Protein AF-A0A9X4NM63-F1 (afdb_monomer_lite)

Secondary structure (DSSP, 8-state):
---PPPPTTHHHHHHHHHHHHHH--EEEETTEEEEPPBTTSS-SS--SB-TTT-PBTTSBPPTT-TTPBPTTT-SBGGG--------

Organism: NCBI:txid1281780

Sequence (87 aa):
MSTERLPENWREVWAQRQRLAQLIKQVSYFNVPFMRKAYGTHEHDLPEQCNDCGVQLGELHVIGCANERCPICARQFIVCGHREATA

pLDDT: mean 86.51, std 12.07, range [43.06, 97.5]

Radius of gyration: 14.54 Å; chains: 1; bounding box: 39×40×25 Å

Structure (mmCIF, N/CA/C/O backbone):
data_AF-A0A9X4NM63-F1
#
_entry.id   AF-A0A9X4NM63-F1
#
loop_
_atom_site.group_PDB
_atom_site.id
_atom_site.type_symbol
_atom_site.label_atom_id
_atom_site.label_alt_id
_atom_site.label_comp_id
_atom_site.label_asym_id
_atom_site.label_entity_id
_atom_site.label_seq_id
_atom_site.pdbx_PDB_ins_code
_atom_site.Cartn_x
_atom_site.Cartn_y
_atom_site.Cartn_z
_atom_site.occupancy
_atom_site.B_iso_or_equiv
_atom_site.auth_seq_id
_atom_site.auth_comp_id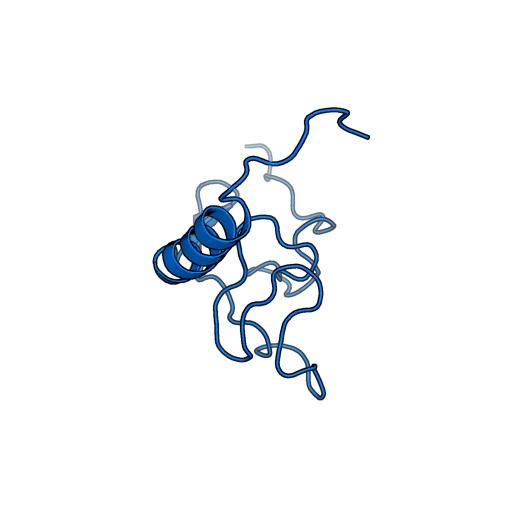
_atom_site.auth_asym_id
_atom_site.auth_atom_id
_atom_site.pdbx_PDB_model_num
ATOM 1 N N . MET A 1 1 ? -10.574 15.303 -16.279 1.00 49.28 1 MET A N 1
ATOM 2 C CA . MET A 1 1 ? -9.647 15.494 -15.141 1.00 49.28 1 MET A CA 1
ATOM 3 C C . MET A 1 1 ? -10.335 16.430 -14.164 1.00 49.28 1 MET A C 1
ATOM 5 O O . MET A 1 1 ? -10.925 17.393 -14.638 1.00 49.28 1 MET A O 1
ATOM 9 N N . SER A 1 2 ? -10.364 16.110 -12.867 1.00 68.06 2 SER A N 1
ATOM 10 C CA . SER A 1 2 ? -11.023 16.978 -11.879 1.00 68.06 2 SER A CA 1
ATOM 11 C C . SER A 1 2 ? -10.343 18.349 -11.850 1.00 68.06 2 SER A C 1
ATOM 13 O O . SER A 1 2 ? -9.117 18.426 -11.886 1.00 68.06 2 SER A O 1
ATOM 15 N N . THR A 1 3 ? -11.142 19.413 -11.822 1.00 76.31 3 THR A N 1
ATOM 16 C CA . THR A 1 3 ? -10.689 20.805 -11.691 1.00 76.31 3 THR A CA 1
ATOM 17 C C . THR A 1 3 ? -10.601 21.248 -10.231 1.00 76.31 3 THR A C 1
ATOM 19 O O . THR A 1 3 ? -10.259 22.399 -9.963 1.00 76.31 3 THR A O 1
ATOM 22 N N . GLU A 1 4 ? -10.928 20.369 -9.280 1.00 82.69 4 GLU A N 1
ATOM 23 C CA . GLU A 1 4 ? -10.785 20.678 -7.862 1.00 82.69 4 GLU A CA 1
ATOM 24 C C . GLU A 1 4 ? -9.315 20.785 -7.480 1.00 82.69 4 GLU A C 1
ATOM 26 O O . GLU A 1 4 ? -8.499 19.887 -7.707 1.00 82.69 4 GLU A O 1
ATOM 31 N N . ARG A 1 5 ? -8.988 21.916 -6.858 1.00 83.75 5 ARG A N 1
ATOM 32 C CA . ARG A 1 5 ? -7.694 22.123 -6.229 1.00 83.75 5 ARG A CA 1
ATOM 33 C C . ARG A 1 5 ? -7.568 21.151 -5.060 1.00 83.75 5 ARG A C 1
ATOM 35 O O . ARG A 1 5 ? -8.473 21.054 -4.235 1.00 83.75 5 ARG A O 1
ATOM 42 N N . LEU A 1 6 ? -6.432 20.461 -4.977 1.00 82.94 6 LEU A N 1
ATOM 43 C CA . LEU A 1 6 ? -6.111 19.656 -3.802 1.00 82.94 6 LEU A CA 1
ATOM 44 C C . LEU A 1 6 ? -6.147 20.531 -2.538 1.00 82.94 6 LEU A C 1
ATOM 46 O O . LEU A 1 6 ? -5.754 21.703 -2.603 1.00 82.94 6 LEU A O 1
ATOM 50 N N . PRO A 1 7 ? -6.583 19.979 -1.394 1.00 88.31 7 PRO A N 1
ATOM 51 C CA . PRO A 1 7 ? -6.546 20.707 -0.136 1.00 88.31 7 PRO A CA 1
ATOM 52 C C . PRO A 1 7 ? -5.102 21.088 0.216 1.00 88.31 7 PRO A C 1
ATOM 54 O O . PRO A 1 7 ? -4.155 20.394 -0.159 1.00 88.31 7 PRO A O 1
ATOM 57 N N . GLU A 1 8 ? -4.918 22.185 0.950 1.00 93.69 8 GLU A N 1
ATOM 58 C CA . GLU A 1 8 ? -3.586 22.700 1.304 1.00 93.69 8 GLU A CA 1
ATOM 59 C C . GLU A 1 8 ? -2.738 21.652 2.048 1.00 93.69 8 GLU A C 1
ATOM 61 O O . GLU A 1 8 ? -1.552 21.480 1.769 1.00 93.69 8 GLU A O 1
ATOM 66 N N . ASN A 1 9 ? -3.385 20.844 2.889 1.00 94.75 9 ASN A N 1
ATOM 67 C CA . ASN A 1 9 ? -2.781 19.764 3.662 1.00 94.75 9 ASN A CA 1
ATO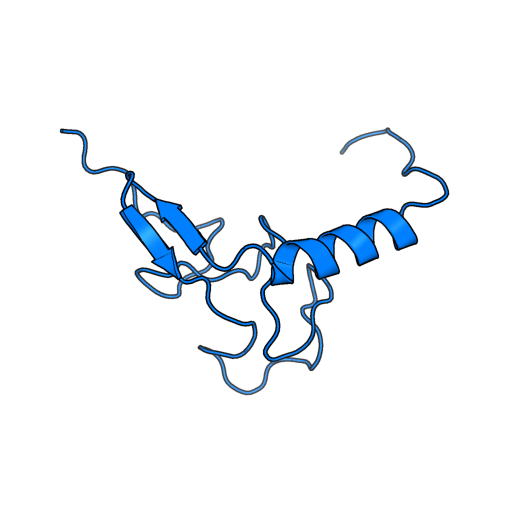M 68 C C . ASN A 1 9 ? -2.773 18.395 2.949 1.00 94.75 9 ASN A C 1
ATOM 70 O O . ASN A 1 9 ? -2.690 17.352 3.602 1.00 94.75 9 ASN A O 1
ATOM 74 N N . TRP A 1 10 ? -2.862 18.348 1.614 1.00 92.94 10 TRP A N 1
ATOM 75 C CA . TRP A 1 10 ? -2.977 17.082 0.874 1.00 92.94 10 TRP A CA 1
ATOM 76 C C . TRP A 1 10 ? -1.868 16.070 1.203 1.00 92.94 10 TRP A C 1
ATOM 78 O O . TRP A 1 10 ? -2.131 14.869 1.204 1.00 92.94 10 TRP A O 1
ATOM 88 N N . ARG A 1 11 ? -0.647 16.530 1.518 1.00 94.06 11 ARG A N 1
ATOM 89 C CA . ARG A 1 11 ? 0.482 15.661 1.899 1.00 94.06 11 ARG A CA 1
ATOM 90 C C . ARG A 1 11 ? 0.207 14.907 3.195 1.00 94.06 11 ARG A C 1
ATOM 92 O O . ARG A 1 11 ? 0.469 13.712 3.280 1.00 94.06 11 ARG A O 1
ATOM 99 N N . GLU A 1 12 ? -0.348 15.590 4.188 1.00 96.38 12 GLU A N 1
ATOM 100 C CA . GLU A 1 12 ? -0.696 15.010 5.488 1.00 96.38 12 GLU A CA 1
ATOM 101 C C . GLU A 1 12 ? -1.872 14.049 5.350 1.00 96.38 12 GLU A C 1
ATOM 103 O O . GLU A 1 12 ? -1.835 12.940 5.886 1.00 96.38 12 GLU A O 1
ATOM 108 N N . VAL A 1 13 ? -2.879 14.438 4.560 1.00 94.62 13 VAL A N 1
ATOM 109 C CA . VAL A 1 13 ? -4.016 13.578 4.212 1.00 94.62 13 VAL A CA 1
ATOM 110 C C . VAL A 1 13 ? -3.532 12.309 3.507 1.00 94.62 13 VAL A C 1
ATOM 112 O O . VAL A 1 13 ? -3.983 11.209 3.830 1.00 94.62 13 VAL A O 1
ATOM 115 N N . TRP A 1 14 ? -2.587 12.430 2.574 1.00 94.94 14 TRP A N 1
ATOM 116 C CA . TRP A 1 14 ? -2.033 11.288 1.853 1.00 94.94 14 TRP A CA 1
ATOM 117 C C . TRP A 1 14 ? -1.186 10.380 2.751 1.00 94.94 14 TRP A C 1
ATOM 119 O O . TRP A 1 14 ? -1.395 9.168 2.769 1.00 94.94 14 TRP A O 1
ATOM 129 N N . ALA A 1 15 ? -0.307 10.951 3.576 1.00 95.88 15 ALA A N 1
ATOM 130 C CA . ALA A 1 15 ? 0.458 10.194 4.565 1.00 95.88 15 ALA A CA 1
ATOM 131 C C . ALA A 1 15 ? -0.467 9.464 5.557 1.00 95.88 15 ALA A C 1
ATOM 133 O O . ALA A 1 15 ? -0.214 8.321 5.939 1.00 95.88 15 ALA A O 1
ATOM 134 N N . GLN A 1 16 ? -1.588 10.083 5.941 1.00 96.25 16 GLN A N 1
ATOM 135 C CA . GLN A 1 16 ? -2.599 9.431 6.766 1.00 96.25 16 GLN A CA 1
ATOM 136 C C . GLN A 1 16 ? -3.255 8.254 6.038 1.00 96.25 16 GLN A C 1
ATOM 138 O O . GLN A 1 16 ? -3.457 7.209 6.652 1.00 96.25 16 GLN A O 1
ATOM 143 N N . ARG A 1 17 ? -3.545 8.373 4.737 1.00 96.19 17 ARG A N 1
ATOM 144 C CA . ARG A 1 17 ? -4.060 7.253 3.930 1.00 96.19 17 ARG A CA 1
ATOM 145 C C . ARG A 1 17 ? -3.076 6.089 3.867 1.00 96.19 17 ARG A C 1
ATOM 147 O O . ARG A 1 17 ? -3.504 4.951 4.032 1.00 96.19 17 ARG A O 1
ATOM 154 N N . GLN A 1 18 ? -1.781 6.358 3.697 1.00 97.25 18 GLN A N 1
ATOM 155 C CA . GLN A 1 18 ? -0.739 5.323 3.735 1.00 97.25 18 GLN A CA 1
ATOM 156 C C . GLN A 1 18 ? -0.713 4.595 5.087 1.00 97.25 18 GLN A C 1
ATOM 158 O O . GLN A 1 18 ? -0.714 3.364 5.119 1.00 97.25 18 GLN A O 1
ATOM 163 N N . ARG A 1 19 ? -0.788 5.337 6.203 1.00 97.38 19 ARG A N 1
ATOM 164 C CA . ARG A 1 19 ? -0.867 4.756 7.556 1.00 97.38 19 ARG A CA 1
ATOM 165 C C . ARG A 1 19 ? -2.130 3.922 7.763 1.00 97.38 19 ARG A C 1
ATOM 167 O O . ARG A 1 19 ? -2.048 2.790 8.228 1.00 97.38 19 ARG A O 1
ATOM 174 N N . LEU A 1 20 ? -3.297 4.454 7.397 1.00 96.88 20 LEU A N 1
ATOM 175 C CA . LEU A 1 20 ? -4.575 3.746 7.525 1.00 96.88 20 LEU A CA 1
ATOM 176 C C . LEU A 1 20 ? -4.603 2.470 6.682 1.00 96.88 20 LEU A C 1
ATOM 178 O O . LEU A 1 20 ? -5.124 1.449 7.126 1.00 96.88 20 LEU A O 1
ATOM 182 N N . ALA A 1 21 ? -3.991 2.494 5.500 1.00 96.12 21 ALA A N 1
ATOM 183 C CA . ALA A 1 21 ? -3.887 1.319 4.652 1.00 96.12 21 ALA A CA 1
ATOM 184 C C . ALA A 1 21 ? -3.128 0.166 5.324 1.00 96.12 21 ALA A C 1
ATOM 186 O O . ALA A 1 21 ? -3.467 -0.993 5.082 1.00 96.12 21 ALA A O 1
ATOM 187 N N . GLN A 1 22 ? -2.176 0.461 6.218 1.00 97.50 22 GLN A N 1
ATOM 188 C CA . GLN A 1 22 ? -1.488 -0.570 6.995 1.00 97.50 22 GLN A CA 1
ATOM 189 C C . GLN A 1 22 ? -2.400 -1.245 8.017 1.00 97.50 22 GLN A C 1
ATOM 191 O O . GLN A 1 22 ? -2.115 -2.373 8.410 1.00 97.50 22 GLN A O 1
ATOM 196 N N . LEU A 1 23 ? -3.487 -0.607 8.448 1.00 97.12 23 LEU A N 1
ATOM 197 C CA . LEU A 1 23 ? -4.423 -1.176 9.422 1.00 97.12 23 LEU A CA 1
ATOM 198 C C . LEU A 1 23 ? -5.468 -2.083 8.757 1.00 97.12 23 LEU A C 1
ATOM 200 O O . LEU A 1 23 ? -5.960 -3.025 9.373 1.00 97.12 23 LEU A O 1
ATOM 204 N N . ILE A 1 24 ? -5.769 -1.850 7.479 1.00 94.12 24 ILE A N 1
ATOM 205 C CA . ILE A 1 24 ? -6.715 -2.656 6.705 1.00 94.12 24 ILE A CA 1
ATOM 206 C C . ILE A 1 24 ? -5.965 -3.869 6.153 1.00 94.12 24 ILE A C 1
ATOM 208 O O . ILE A 1 24 ? -5.386 -3.803 5.071 1.00 94.12 24 ILE A O 1
ATOM 212 N N . LYS A 1 25 ? -5.935 -4.975 6.908 1.00 93.81 25 LYS A N 1
ATOM 213 C CA . LYS A 1 25 ? -5.229 -6.215 6.522 1.00 93.81 25 LYS A CA 1
ATOM 214 C C . LYS A 1 25 ? -6.032 -7.127 5.595 1.00 93.81 25 LYS A C 1
ATOM 216 O O . LYS A 1 25 ? -5.449 -7.979 4.925 1.00 93.81 25 LYS A O 1
ATOM 221 N N . GLN A 1 26 ? -7.346 -6.940 5.549 1.00 91.50 26 GLN A N 1
ATOM 222 C CA . GLN A 1 26 ? -8.278 -7.807 4.841 1.00 91.50 26 GLN A CA 1
ATOM 223 C C . GLN A 1 26 ? -9.208 -6.982 3.950 1.00 91.50 26 GLN A C 1
ATOM 225 O O . GLN A 1 26 ? -9.594 -5.871 4.308 1.00 91.50 26 GLN A O 1
ATOM 230 N N . VAL A 1 27 ? -9.554 -7.533 2.792 1.00 85.88 27 VAL A N 1
ATOM 231 C CA . VAL A 1 27 ? -10.541 -6.992 1.848 1.00 85.88 27 VAL A CA 1
ATOM 232 C C . VAL A 1 27 ? -11.488 -8.108 1.447 1.00 85.88 27 VAL A C 1
ATOM 234 O O . VAL A 1 27 ? -11.064 -9.254 1.314 1.00 85.88 27 VAL A O 1
ATOM 237 N N . SER A 1 28 ? -12.762 -7.793 1.255 1.00 84.25 28 SER A N 1
ATOM 238 C CA . SER A 1 28 ? -13.756 -8.788 0.855 1.00 84.25 28 SER A CA 1
ATOM 239 C C . SER A 1 28 ? -13.993 -8.748 -0.649 1.00 84.25 28 SER A C 1
ATOM 241 O O . SER A 1 28 ? -14.266 -7.686 -1.203 1.00 84.25 28 SER A O 1
ATOM 243 N N . TYR A 1 29 ? -13.933 -9.919 -1.285 1.00 73.69 29 TYR A N 1
ATOM 244 C CA . TYR A 1 29 ? -14.332 -10.146 -2.675 1.00 73.69 29 TYR A CA 1
ATOM 245 C C . TYR A 1 29 ? -15.350 -11.281 -2.712 1.00 73.69 29 TYR A C 1
ATOM 247 O O . TYR A 1 29 ? -15.096 -12.334 -2.138 1.00 73.69 29 TYR A O 1
ATOM 255 N N . PHE A 1 30 ? -16.501 -11.083 -3.361 1.00 74.50 30 PHE A N 1
ATOM 256 C CA . PHE A 1 30 ? -17.588 -12.082 -3.420 1.00 74.50 30 PHE A CA 1
ATOM 257 C C . PHE A 1 30 ? -18.076 -12.522 -2.035 1.00 74.50 30 PHE A C 1
ATOM 259 O O . PHE A 1 30 ? -18.355 -13.695 -1.807 1.00 74.50 30 PHE A O 1
ATOM 266 N N . ASN A 1 31 ? -18.098 -11.591 -1.074 1.00 78.44 31 ASN A N 1
ATOM 267 C CA . ASN A 1 31 ? -18.337 -11.863 0.350 1.00 78.44 31 ASN A CA 1
ATOM 268 C C . ASN A 1 31 ? -17.342 -12.847 0.999 1.00 78.44 31 ASN A C 1
ATOM 270 O O . ASN A 1 31 ? -17.543 -13.269 2.136 1.00 78.44 31 ASN A O 1
ATOM 274 N N . VAL A 1 32 ? -16.237 -13.166 0.321 1.00 80.75 32 VAL A N 1
ATOM 275 C CA . VAL A 1 32 ? -15.131 -13.959 0.854 1.00 80.75 32 VAL A CA 1
ATOM 276 C C . VAL A 1 32 ? -14.003 -13.013 1.260 1.00 80.75 32 VAL A C 1
ATOM 278 O O . VAL A 1 32 ? -13.561 -12.191 0.451 1.00 80.75 32 VAL A O 1
ATOM 281 N N . PRO A 1 33 ? -13.523 -13.080 2.508 1.00 87.56 33 PRO A N 1
ATOM 282 C CA . PRO A 1 33 ? -12.575 -12.099 2.992 1.00 87.56 33 PRO A CA 1
ATOM 283 C C . PRO A 1 33 ? -11.133 -12.599 2.772 1.00 87.56 33 PRO A C 1
ATOM 285 O O . PRO A 1 33 ? -10.749 -13.684 3.202 1.00 87.56 33 PRO A O 1
ATOM 288 N N . PHE A 1 34 ? -10.306 -11.795 2.103 1.00 87.94 34 PHE A N 1
ATOM 289 C CA . PHE A 1 34 ? -8.942 -12.136 1.689 1.00 87.94 34 PHE A CA 1
ATOM 290 C C . PHE A 1 34 ? -7.889 -11.266 2.367 1.00 87.94 34 PHE A C 1
ATOM 292 O O . PHE A 1 34 ? -8.044 -10.049 2.475 1.00 87.94 34 PHE A O 1
ATOM 299 N N . MET A 1 35 ? -6.765 -11.881 2.741 1.00 91.19 35 MET A N 1
ATOM 300 C CA . MET A 1 35 ? -5.598 -11.153 3.238 1.00 91.19 35 MET A CA 1
ATOM 301 C C . MET A 1 35 ? -4.933 -10.376 2.107 1.00 91.19 35 MET A C 1
ATOM 303 O O . MET A 1 35 ? -4.602 -10.934 1.057 1.00 91.19 35 MET A O 1
ATOM 307 N N . ARG A 1 36 ? -4.708 -9.087 2.342 1.00 91.00 36 ARG A N 1
ATOM 308 C CA . ARG A 1 36 ? -3.986 -8.231 1.403 1.00 91.00 36 ARG A CA 1
ATOM 309 C C . ARG A 1 36 ? -2.515 -8.620 1.357 1.00 91.00 36 ARG A C 1
ATOM 311 O O . ARG A 1 36 ? -1.951 -9.116 2.333 1.00 91.00 36 ARG A O 1
ATOM 318 N N . LYS A 1 37 ? -1.895 -8.387 0.205 1.00 91.12 37 LYS A N 1
ATOM 319 C CA . LYS A 1 37 ? -0.485 -8.688 -0.042 1.00 91.12 37 LYS A CA 1
ATOM 320 C C . LYS A 1 37 ? 0.336 -7.411 0.061 1.00 91.12 37 LYS A C 1
ATOM 322 O O . LYS A 1 37 ? -0.077 -6.366 -0.437 1.00 91.12 37 LYS A O 1
ATOM 327 N N . ALA A 1 38 ? 1.481 -7.513 0.724 1.00 93.81 38 ALA A N 1
ATOM 328 C CA . ALA A 1 38 ? 2.430 -6.419 0.819 1.00 93.81 38 ALA A CA 1
ATOM 329 C C . ALA A 1 38 ? 3.098 -6.155 -0.533 1.00 93.81 38 ALA A C 1
ATOM 331 O O . ALA A 1 38 ? 3.302 -7.077 -1.335 1.00 93.81 38 ALA A O 1
ATOM 332 N N . TYR A 1 39 ? 3.473 -4.903 -0.758 1.00 94.88 39 TYR A N 1
ATOM 333 C CA . TYR A 1 39 ? 4.275 -4.502 -1.900 1.00 94.88 39 TYR A CA 1
ATOM 334 C C . TYR A 1 39 ? 5.600 -5.277 -1.900 1.00 94.88 39 TYR A C 1
ATOM 336 O O . TYR A 1 39 ? 6.233 -5.426 -0.855 1.00 94.88 39 TYR A O 1
ATOM 344 N N . GLY A 1 40 ? 5.993 -5.828 -3.050 1.00 91.69 40 GLY A N 1
ATOM 345 C CA . GLY A 1 40 ? 7.184 -6.681 -3.158 1.00 91.69 40 GLY A CA 1
ATOM 346 C C . GLY A 1 40 ? 6.962 -8.182 -2.947 1.00 91.69 40 GLY A C 1
ATOM 347 O O . GLY A 1 40 ? 7.875 -8.961 -3.177 1.00 91.69 40 GLY A O 1
ATOM 348 N N . THR A 1 41 ? 5.766 -8.639 -2.555 1.00 90.06 41 THR A N 1
ATOM 349 C CA . THR A 1 41 ? 5.560 -10.074 -2.237 1.00 90.06 41 THR A CA 1
ATOM 350 C C . THR A 1 41 ? 5.645 -11.003 -3.461 1.00 90.06 41 THR A C 1
ATOM 352 O O . THR A 1 41 ? 5.939 -12.186 -3.316 1.00 90.06 41 THR A O 1
ATOM 355 N N . HIS A 1 42 ? 5.335 -10.503 -4.659 1.00 79.44 42 HIS A N 1
ATOM 356 C CA . HIS A 1 42 ? 5.140 -11.327 -5.865 1.00 79.44 42 HIS A CA 1
ATOM 357 C C . HIS A 1 42 ? 6.100 -11.000 -7.012 1.00 79.44 42 HIS A C 1
ATOM 359 O O . HIS A 1 42 ? 6.035 -11.632 -8.062 1.00 79.44 42 HIS A O 1
ATOM 365 N N . GLU A 1 43 ? 6.956 -10.003 -6.829 1.00 81.62 43 GLU A N 1
ATOM 366 C CA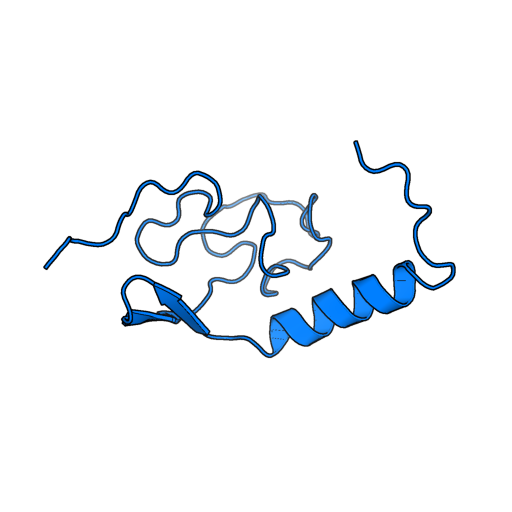 . GLU A 1 43 ? 7.822 -9.453 -7.863 1.00 81.62 43 GLU A CA 1
ATOM 367 C C . GLU A 1 43 ? 9.203 -9.237 -7.258 1.00 81.62 43 GLU A C 1
ATOM 369 O O . GLU A 1 43 ? 9.328 -8.747 -6.135 1.00 81.62 43 GLU A O 1
ATOM 374 N N . HIS A 1 44 ? 10.228 -9.612 -8.012 1.00 78.69 44 HIS A N 1
ATOM 375 C CA . HIS A 1 44 ? 11.615 -9.325 -7.680 1.00 78.69 44 HIS A CA 1
ATOM 376 C C . HIS A 1 44 ? 12.030 -8.018 -8.373 1.00 78.69 44 HIS A C 1
ATOM 378 O O . HIS A 1 44 ? 11.416 -7.631 -9.366 1.00 78.69 44 HIS A O 1
ATOM 384 N N . ASP A 1 45 ? 13.040 -7.332 -7.838 1.00 88.56 45 ASP A N 1
ATOM 385 C CA . ASP A 1 45 ? 13.619 -6.109 -8.422 1.00 88.56 45 ASP A CA 1
ATOM 386 C C . ASP A 1 45 ? 12.655 -4.915 -8.552 1.00 88.56 45 ASP A C 1
ATOM 388 O O . ASP A 1 45 ? 12.678 -4.152 -9.520 1.00 88.56 45 ASP A O 1
ATOM 392 N N . LEU A 1 46 ? 11.802 -4.725 -7.545 1.00 89.56 46 LEU A N 1
ATOM 393 C CA . LEU A 1 46 ? 10.949 -3.545 -7.432 1.00 89.56 46 LEU A CA 1
ATOM 394 C C . LEU A 1 46 ? 11.679 -2.365 -6.762 1.00 89.56 46 LEU A C 1
ATOM 396 O O . LEU A 1 46 ? 12.517 -2.584 -5.885 1.00 89.56 46 LEU A O 1
ATOM 400 N N . PRO A 1 47 ? 11.329 -1.109 -7.103 1.00 94.12 47 PRO A N 1
ATOM 401 C CA . PRO A 1 47 ? 11.803 0.059 -6.366 1.00 94.12 47 PRO A CA 1
ATOM 402 C C . PRO A 1 47 ? 11.413 -0.003 -4.884 1.00 94.12 47 PRO A C 1
ATOM 404 O O . PRO A 1 47 ? 10.352 -0.540 -4.554 1.00 94.12 47 PRO A O 1
ATOM 407 N N . GLU A 1 48 ? 12.208 0.635 -4.016 1.00 94.62 48 GLU A N 1
ATOM 408 C CA . GLU A 1 48 ? 11.939 0.723 -2.568 1.00 94.62 48 GLU A CA 1
ATOM 409 C C . GLU A 1 48 ? 10.543 1.272 -2.254 1.00 94.62 48 GLU A C 1
ATOM 411 O O . GLU A 1 48 ? 9.917 0.847 -1.287 1.00 94.62 48 GLU A O 1
ATOM 416 N N . GLN A 1 49 ? 10.036 2.171 -3.103 1.00 96.62 49 GLN A N 1
ATOM 417 C CA . GLN A 1 49 ? 8.720 2.786 -2.971 1.00 96.62 49 GLN A CA 1
ATOM 418 C C . GLN A 1 49 ? 7.833 2.470 -4.167 1.00 96.62 49 GLN A C 1
ATOM 420 O O . GLN A 1 49 ? 8.265 2.490 -5.318 1.00 96.62 49 GLN A O 1
ATOM 425 N N . CYS A 1 50 ? 6.552 2.229 -3.905 1.00 95.50 50 CYS A N 1
ATOM 426 C CA . CYS A 1 50 ? 5.569 2.079 -4.965 1.00 95.50 50 CYS A CA 1
ATOM 427 C C . CYS A 1 50 ? 5.402 3.402 -5.729 1.00 95.50 50 CYS A C 1
ATOM 429 O O . CYS A 1 50 ? 5.007 4.407 -5.143 1.00 95.50 50 CYS A O 1
ATOM 431 N N . ASN A 1 51 ? 5.602 3.377 -7.049 1.00 93.62 51 ASN A N 1
ATOM 432 C CA . ASN A 1 51 ? 5.499 4.563 -7.913 1.00 93.6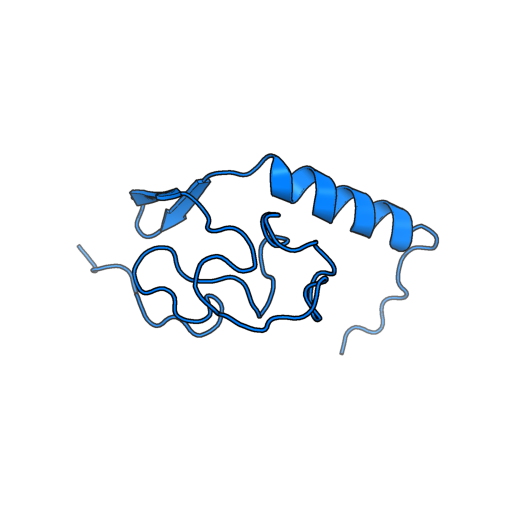2 51 ASN A CA 1
ATOM 433 C C . ASN A 1 51 ? 4.102 5.206 -7.966 1.00 93.62 51 ASN A C 1
ATOM 435 O O . ASN A 1 51 ? 3.976 6.341 -8.410 1.00 93.62 51 ASN A O 1
ATOM 439 N N . ASP A 1 52 ? 3.062 4.478 -7.555 1.00 94.31 52 ASP A N 1
ATOM 440 C CA . ASP A 1 52 ? 1.689 4.987 -7.536 1.00 94.31 52 ASP A CA 1
ATOM 441 C C . ASP A 1 52 ? 1.325 5.533 -6.151 1.00 94.31 52 ASP A C 1
ATOM 443 O O . ASP A 1 52 ? 1.060 6.722 -5.986 1.00 94.31 52 ASP A O 1
ATOM 447 N N . CYS A 1 53 ? 1.367 4.681 -5.119 1.00 95.69 53 CYS A N 1
ATOM 448 C CA . CYS A 1 53 ? 0.882 5.071 -3.796 1.00 95.69 53 CYS A CA 1
ATOM 449 C C . CYS A 1 53 ? 1.961 5.507 -2.792 1.00 95.69 53 CYS A C 1
ATOM 451 O O . CYS A 1 53 ? 1.616 6.008 -1.718 1.00 95.69 53 CYS A O 1
ATOM 453 N N . GLY A 1 54 ? 3.245 5.324 -3.111 1.00 96.19 54 GLY A N 1
ATOM 454 C CA . GLY A 1 54 ? 4.383 5.767 -2.296 1.00 96.19 54 GLY A CA 1
ATOM 455 C C . GLY A 1 54 ? 4.648 4.967 -1.015 1.00 96.19 54 GLY A C 1
ATOM 456 O O . GLY A 1 54 ? 5.357 5.461 -0.147 1.00 96.19 54 GLY A O 1
ATOM 457 N N . VAL A 1 55 ? 4.067 3.772 -0.860 1.00 96.88 55 VAL A N 1
ATOM 458 C CA . VAL A 1 55 ? 4.367 2.877 0.280 1.00 96.88 55 VAL A CA 1
ATOM 459 C C . VAL A 1 55 ? 5.689 2.146 0.057 1.00 96.88 55 VAL A C 1
ATOM 461 O O . VAL A 1 55 ? 6.075 1.933 -1.095 1.00 96.88 55 VAL A O 1
ATOM 464 N N . GLN A 1 56 ? 6.351 1.747 1.137 1.00 96.94 56 GLN A N 1
ATOM 465 C CA . GLN A 1 56 ? 7.632 1.044 1.093 1.00 96.94 56 GLN A CA 1
ATOM 466 C C . GLN A 1 56 ? 7.465 -0.446 0.756 1.00 96.94 56 GLN A C 1
ATOM 468 O O . GLN A 1 56 ? 6.389 -1.031 0.923 1.00 96.94 56 GLN A O 1
ATOM 473 N N . LEU A 1 57 ? 8.543 -1.092 0.308 1.00 95.56 57 LEU A N 1
ATOM 474 C CA . LEU A 1 57 ? 8.611 -2.552 0.201 1.00 95.56 57 LEU A CA 1
ATOM 475 C C . LEU A 1 57 ? 8.242 -3.206 1.542 1.00 95.56 57 LEU A C 1
ATOM 477 O O . LEU A 1 57 ? 8.731 -2.818 2.600 1.00 95.56 57 LEU A O 1
ATOM 481 N N . GLY A 1 58 ? 7.359 -4.203 1.493 1.00 94.69 58 GLY A N 1
ATOM 482 C CA . GLY A 1 58 ? 6.818 -4.870 2.679 1.00 94.69 58 GLY A CA 1
ATOM 483 C C . GLY A 1 58 ? 5.576 -4.206 3.291 1.00 94.69 58 GLY A C 1
ATOM 484 O O . GLY A 1 58 ? 4.902 -4.838 4.107 1.00 94.69 58 GLY A O 1
ATOM 485 N N . GLU A 1 59 ? 5.202 -2.994 2.875 1.00 96.81 59 GLU A N 1
ATOM 486 C CA . GLU A 1 59 ? 3.971 -2.334 3.323 1.00 96.81 59 GLU A CA 1
ATOM 487 C C . GLU A 1 59 ? 2.765 -2.691 2.444 1.00 96.81 59 GLU A C 1
ATOM 489 O O . GLU A 1 59 ? 2.883 -3.068 1.277 1.00 96.81 59 GLU A O 1
ATOM 494 N N . LEU A 1 60 ? 1.559 -2.564 2.995 1.00 96.12 60 LEU A N 1
ATOM 495 C CA . LEU A 1 60 ? 0.326 -2.694 2.223 1.00 96.12 60 LEU A CA 1
ATOM 496 C C . LEU A 1 60 ? 0.099 -1.439 1.379 1.00 96.12 60 LEU A C 1
ATOM 498 O O . LEU A 1 60 ? 0.225 -0.322 1.871 1.00 96.12 60 LEU A O 1
ATOM 502 N N . HIS A 1 61 ? -0.303 -1.612 0.123 1.00 95.56 61 HIS A N 1
ATOM 503 C CA . HIS A 1 61 ? -0.670 -0.492 -0.746 1.00 95.56 61 HIS A CA 1
ATOM 504 C C . HIS A 1 61 ? -1.800 0.363 -0.155 1.00 95.56 61 HIS A C 1
ATOM 506 O O . HIS A 1 61 ? -2.587 -0.116 0.657 1.00 95.56 61 HIS A O 1
ATOM 512 N N . VAL A 1 62 ? -1.948 1.618 -0.588 1.00 95.56 62 VAL A N 1
ATOM 513 C CA . VAL A 1 62 ? -3.205 2.355 -0.359 1.00 95.56 62 VAL A CA 1
ATOM 514 C C . VAL A 1 62 ? -4.318 1.658 -1.147 1.00 95.56 62 VAL A C 1
ATOM 516 O O . VAL A 1 62 ? -4.088 1.249 -2.282 1.00 95.56 62 VAL A O 1
ATOM 519 N N . ILE A 1 63 ? -5.504 1.492 -0.552 1.00 89.88 63 ILE A N 1
ATOM 520 C CA . ILE A 1 63 ? -6.652 0.873 -1.237 1.00 89.88 63 ILE A CA 1
ATOM 521 C C . ILE A 1 63 ? -6.941 1.638 -2.532 1.00 89.88 63 ILE A C 1
ATOM 523 O O . ILE A 1 63 ? -7.112 2.858 -2.504 1.00 89.88 63 ILE A O 1
ATOM 527 N N . GLY A 1 64 ? -6.993 0.912 -3.650 1.00 86.75 64 GLY A N 1
ATOM 528 C CA . GLY A 1 64 ? -7.185 1.494 -4.981 1.00 86.75 64 GLY A CA 1
ATOM 529 C C . GLY A 1 64 ? -5.889 1.869 -5.708 1.00 86.75 64 GLY A C 1
ATOM 530 O O . GLY A 1 6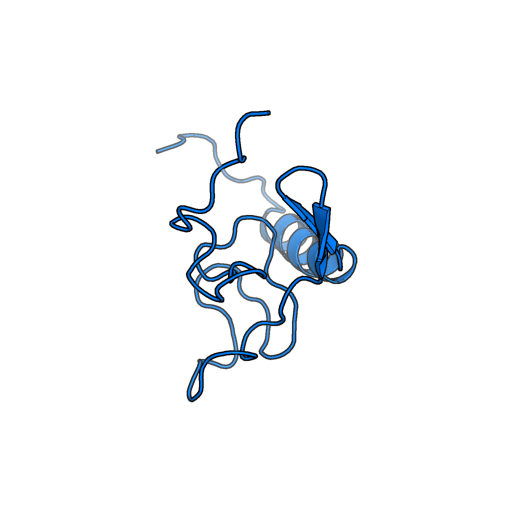4 ? -5.962 2.428 -6.798 1.00 86.75 64 GLY A O 1
ATOM 531 N N . CYS A 1 65 ? -4.721 1.548 -5.143 1.00 93.44 65 CYS A N 1
ATOM 532 C CA . CYS A 1 65 ? -3.438 1.640 -5.838 1.00 93.44 65 CYS A CA 1
ATOM 533 C C . CYS A 1 65 ? -3.441 0.791 -7.119 1.00 93.44 65 CYS A C 1
ATOM 535 O O . CYS A 1 65 ? -3.824 -0.383 -7.100 1.00 93.44 65 CYS A O 1
ATOM 537 N N . ALA A 1 66 ? -2.938 1.350 -8.217 1.00 90.06 66 ALA A N 1
ATOM 538 C CA . ALA A 1 66 ? -2.857 0.689 -9.518 1.00 90.06 66 ALA A CA 1
ATOM 539 C C . ALA A 1 66 ? -1.935 -0.545 -9.510 1.00 90.06 66 ALA A C 1
ATOM 541 O O . ALA A 1 66 ? -2.121 -1.469 -10.303 1.00 90.06 66 ALA A O 1
ATOM 542 N N . ASN A 1 67 ? -0.969 -0.584 -8.588 1.00 90.62 67 ASN A N 1
ATOM 543 C CA . ASN A 1 67 ? -0.038 -1.702 -8.423 1.00 90.62 67 ASN A CA 1
ATOM 544 C C . ASN A 1 67 ? -0.483 -2.728 -7.369 1.00 90.62 67 ASN A C 1
ATOM 546 O O . ASN A 1 67 ? 0.195 -3.741 -7.191 1.00 90.62 67 ASN A O 1
ATOM 550 N N . GLU A 1 68 ? -1.604 -2.508 -6.671 1.00 90.00 68 GLU A N 1
ATOM 551 C CA . GLU A 1 68 ? -2.119 -3.493 -5.716 1.00 90.00 68 GLU A CA 1
ATOM 552 C C . GLU A 1 68 ? -2.413 -4.821 -6.430 1.00 90.00 68 GLU A C 1
ATOM 554 O O . GLU A 1 68 ? -2.910 -4.836 -7.557 1.00 90.00 68 GLU A O 1
ATOM 559 N N . ARG A 1 69 ? -2.083 -5.957 -5.803 1.00 87.19 69 ARG A N 1
ATOM 560 C CA . ARG A 1 69 ? -2.250 -7.288 -6.405 1.00 87.19 69 ARG A CA 1
ATOM 561 C C . ARG A 1 69 ? -3.485 -7.999 -5.861 1.00 87.19 69 ARG A C 1
ATOM 563 O O . ARG A 1 69 ? -3.744 -8.002 -4.659 1.00 87.19 69 ARG A O 1
ATOM 570 N N . CYS A 1 70 ? -4.229 -8.649 -6.753 1.00 84.94 70 CYS A N 1
ATOM 571 C CA . CYS A 1 70 ? -5.371 -9.478 -6.396 1.00 84.94 70 CYS A CA 1
ATOM 572 C C . CYS A 1 70 ? -4.919 -10.642 -5.498 1.00 84.94 70 CYS A C 1
ATOM 574 O O . CYS A 1 70 ? -4.035 -11.400 -5.902 1.00 84.94 70 CYS A O 1
ATOM 576 N N . PRO A 1 71 ? -5.547 -10.858 -4.331 1.00 80.69 71 PRO A N 1
ATOM 577 C CA . PRO A 1 71 ? -5.149 -11.936 -3.428 1.00 80.69 71 PRO A CA 1
ATOM 578 C C . PRO A 1 71 ? -5.474 -13.342 -3.962 1.00 80.69 71 PRO A C 1
ATOM 580 O O . PRO A 1 71 ? -4.986 -14.317 -3.401 1.00 80.69 71 PRO A O 1
ATOM 583 N N . ILE A 1 72 ? -6.265 -13.451 -5.038 1.00 82.75 72 ILE A N 1
ATOM 584 C CA . ILE A 1 72 ? -6.647 -14.725 -5.665 1.00 82.75 72 ILE A CA 1
ATOM 585 C C . ILE A 1 72 ? -5.618 -15.161 -6.723 1.00 82.75 72 ILE A C 1
ATOM 587 O O . ILE A 1 72 ? -5.184 -16.305 -6.713 1.00 82.75 72 ILE A O 1
ATOM 591 N N . CYS A 1 73 ? -5.217 -14.269 -7.641 1.00 85.62 73 CYS A N 1
ATOM 592 C CA . CYS A 1 73 ? -4.335 -14.618 -8.774 1.00 85.62 73 CYS A CA 1
ATOM 593 C C . CYS A 1 73 ? -3.053 -13.786 -8.894 1.00 85.62 73 CYS A C 1
ATOM 595 O O . CYS A 1 73 ? -2.350 -13.917 -9.893 1.00 85.62 73 CYS A O 1
ATOM 597 N N . ALA A 1 74 ? -2.773 -12.884 -7.951 1.00 85.38 74 ALA A N 1
ATOM 598 C CA . ALA A 1 74 ? -1.618 -11.979 -7.953 1.00 85.38 74 ALA A CA 1
ATOM 599 C C . ALA A 1 74 ? -1.492 -11.026 -9.168 1.00 85.38 74 ALA A C 1
ATOM 601 O O . ALA A 1 74 ? -0.523 -10.273 -9.275 1.00 85.38 74 ALA A O 1
ATOM 602 N N . ARG A 1 75 ? -2.477 -10.977 -10.078 1.00 86.50 75 ARG A N 1
ATOM 603 C CA . ARG A 1 75 ? -2.545 -9.945 -11.132 1.00 86.50 75 ARG A CA 1
ATOM 604 C C . ARG A 1 75 ? -2.856 -8.573 -10.532 1.00 86.50 75 ARG A C 1
ATOM 606 O O . ARG A 1 75 ?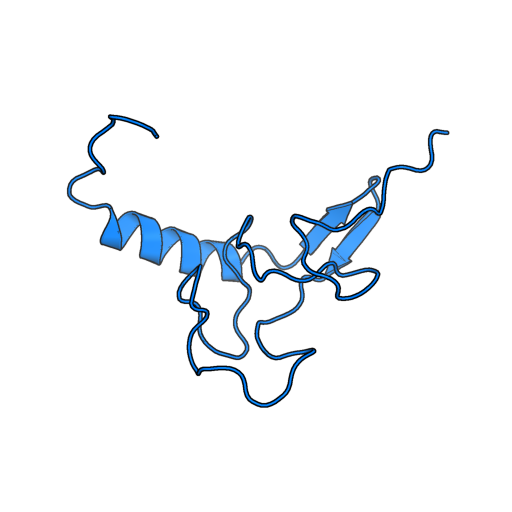 -3.345 -8.492 -9.407 1.00 86.50 75 ARG A O 1
ATOM 613 N N . GLN A 1 76 ? -2.584 -7.504 -11.281 1.00 85.00 76 GLN A N 1
ATOM 614 C CA . GLN A 1 76 ? -2.965 -6.147 -10.879 1.00 85.00 76 GLN A CA 1
ATOM 615 C C . GLN A 1 76 ? -4.462 -6.087 -10.573 1.00 85.00 76 GLN A C 1
ATOM 617 O O . GLN A 1 76 ? -5.288 -6.580 -11.342 1.00 85.00 76 GLN A O 1
ATOM 622 N N . PHE A 1 77 ? -4.792 -5.505 -9.428 1.00 82.56 77 PHE A N 1
ATOM 623 C CA . PHE A 1 77 ? -6.120 -5.542 -8.847 1.00 82.56 77 PHE A CA 1
ATOM 624 C C . PHE A 1 77 ? -7.134 -4.785 -9.709 1.00 82.56 77 PHE A C 1
ATOM 626 O O . PHE A 1 77 ? -8.186 -5.329 -10.031 1.00 82.56 77 PHE A O 1
ATOM 633 N N . ILE A 1 78 ? -6.773 -3.589 -10.179 1.00 79.56 78 ILE A N 1
ATOM 634 C CA . ILE A 1 78 ? -7.644 -2.718 -10.983 1.00 79.56 78 ILE A CA 1
ATOM 635 C C . ILE A 1 78 ? -8.053 -3.319 -12.342 1.00 79.56 78 ILE A C 1
ATOM 637 O O . ILE A 1 78 ? -9.101 -2.973 -12.878 1.00 79.56 78 ILE A O 1
ATOM 641 N N . VAL A 1 79 ? -7.262 -4.249 -12.884 1.00 79.75 79 VAL A N 1
ATOM 642 C CA . VAL A 1 79 ? -7.558 -4.973 -14.138 1.00 79.75 79 VAL A CA 1
ATOM 643 C C . VAL A 1 79 ? -7.904 -6.446 -13.902 1.00 79.75 79 VAL A C 1
ATOM 645 O O . VAL A 1 79 ? -7.986 -7.237 -14.844 1.00 79.75 79 VAL A O 1
ATOM 648 N N . CYS A 1 80 ? -8.077 -6.855 -12.644 1.00 78.62 80 CYS A N 1
ATOM 649 C CA . CYS A 1 80 ? -8.373 -8.236 -12.310 1.00 78.62 80 CYS A CA 1
ATOM 650 C C . CYS A 1 80 ? -9.804 -8.590 -12.737 1.00 78.62 80 CYS A C 1
ATOM 652 O O . CYS A 1 80 ? -10.770 -7.956 -12.327 1.00 78.62 80 CYS A O 1
ATOM 654 N N . GLY A 1 81 ? -9.935 -9.623 -13.573 1.00 70.88 81 GLY A N 1
ATOM 655 C CA . GLY A 1 81 ? -11.205 -10.053 -14.161 1.00 70.88 81 GLY A CA 1
ATOM 656 C C . GLY A 1 81 ? -11.980 -11.091 -13.350 1.00 70.88 81 GLY A C 1
ATOM 657 O O . GLY A 1 81 ? -12.945 -11.639 -13.879 1.00 70.88 81 GLY A O 1
ATOM 658 N N . HIS A 1 82 ? -11.575 -11.401 -12.112 1.00 72.88 82 HIS A N 1
ATOM 659 C CA . HIS A 1 82 ? -12.425 -12.214 -11.244 1.00 72.88 82 HIS A CA 1
ATOM 660 C C . HIS A 1 82 ? -13.713 -11.432 -10.989 1.00 72.88 82 HIS A C 1
ATOM 662 O O . HIS A 1 82 ? -13.679 -10.319 -10.468 1.00 72.88 82 HIS A O 1
ATOM 668 N N . ARG A 1 83 ? -14.841 -12.011 -11.387 1.00 62.31 83 ARG A N 1
ATOM 669 C CA . ARG A 1 83 ? -16.185 -11.472 -11.173 1.00 62.31 83 ARG A CA 1
ATOM 670 C C . ARG A 1 83 ? -16.936 -12.403 -10.241 1.00 62.31 83 ARG A C 1
ATOM 672 O O . ARG A 1 83 ? -16.542 -13.561 -10.097 1.00 62.31 83 ARG A O 1
ATOM 679 N N . GLU A 1 84 ? -17.988 -11.884 -9.614 1.00 54.91 84 GLU A N 1
ATOM 680 C CA . GLU A 1 84 ? -18.823 -12.701 -8.742 1.00 54.91 84 GLU A CA 1
ATOM 681 C C . GLU A 1 84 ? -19.329 -13.878 -9.571 1.00 54.91 84 GLU A C 1
ATOM 683 O O . GLU A 1 84 ? -19.782 -13.690 -10.703 1.00 54.91 84 GLU A O 1
ATOM 688 N N . ALA A 1 85 ? -19.217 -15.094 -9.038 1.00 50.81 85 ALA A N 1
ATOM 689 C CA . ALA A 1 85 ? -20.065 -16.158 -9.532 1.00 50.81 85 ALA A CA 1
ATOM 690 C C . ALA A 1 85 ? -21.485 -15.724 -9.164 1.00 50.81 85 ALA A C 1
ATOM 692 O O . ALA A 1 85 ? -21.822 -15.679 -7.982 1.00 50.81 85 ALA A O 1
ATOM 693 N N . THR A 1 86 ? -22.273 -15.305 -10.153 1.00 45.91 86 THR A N 1
ATOM 694 C CA . THR A 1 86 ? -23.710 -15.102 -9.968 1.00 45.91 86 THR A CA 1
ATOM 695 C C . THR A 1 86 ? -24.282 -16.402 -9.424 1.00 45.91 86 THR A C 1
ATOM 697 O O . THR A 1 86 ? -24.194 -17.430 -10.100 1.00 45.91 86 THR A O 1
ATOM 700 N N . ALA A 1 87 ? -24.773 -16.344 -8.187 1.00 43.06 87 ALA A N 1
ATOM 701 C CA . ALA A 1 87 ? -25.640 -17.361 -7.613 1.00 43.06 87 ALA A CA 1
ATOM 702 C C . ALA A 1 87 ? -26.979 -17.388 -8.357 1.00 43.06 87 ALA A C 1
ATOM 704 O O . ALA A 1 87 ? -27.428 -16.298 -8.789 1.00 43.06 87 ALA A O 1
#

Foldseek 3Di:
DDPDDQPPCNVVVLVVLQVVQQVCQWDDDLNRIAGWDFAPPPDPPDPQADPFSGDGGRGGGRPPTQCGADRPPRPGPVPDPDDHPDD